Protein AF-A0A3D2Z3F0-F1 (afdb_monomer)

Sequence (134 aa):
MTVDAKFVDDLRELSHEELSERLNSEDTEVRVKAAADIKCMVALLTNLLNSTSAFHKELRRLLIGSKMKSMFDGSTDEREGRNRVNQFLRRRLNSMYPGLSHEERAEIDKMSQVIMEGKGEEEGEDRAKRVYRV

Secondary structure (DSSP, 8-state):
----HHHHHHHHH--HHHHHHHHT-SSHHHHHHHHHHHHHHHHHHHHHH-TTSHHHHHHHHHHHHHHHHHHHHTSSSHHHHHHHHHHHHHHTHHHHSTT--HHHHHHHHHHHHHHHTT-S---SS-TTSS----

Structure (mmCIF, N/CA/C/O backbone):
data_AF-A0A3D2Z3F0-F1
#
_entry.id   AF-A0A3D2Z3F0-F1
#
loop_
_atom_site.group_PDB
_atom_site.id
_atom_site.type_symbol
_atom_site.label_atom_id
_atom_site.label_alt_id
_atom_site.label_comp_id
_atom_site.label_asym_id
_atom_site.label_entity_id
_atom_site.label_seq_id
_atom_site.pdbx_PDB_ins_code
_atom_site.Cartn_x
_atom_site.Cartn_y
_atom_site.Cartn_z
_atom_site.occupancy
_atom_site.B_iso_or_equiv
_atom_site.auth_seq_id
_atom_site.auth_comp_id
_atom_site.auth_asym_id
_atom_site.auth_atom_id
_atom_site.pdbx_PDB_model_num
ATOM 1 N N . MET A 1 1 ? 0.748 -6.103 18.001 1.00 50.47 1 MET A N 1
ATOM 2 C CA . MET A 1 1 ? -0.677 -6.312 17.676 1.00 50.47 1 MET A CA 1
ATOM 3 C C . MET A 1 1 ? -0.818 -7.727 17.173 1.00 50.47 1 MET A C 1
ATOM 5 O O . MET A 1 1 ? -0.260 -8.031 16.129 1.00 50.47 1 MET A O 1
ATOM 9 N N . THR A 1 2 ? -1.506 -8.582 17.913 1.00 62.00 2 THR A N 1
ATOM 10 C CA . THR A 1 2 ? -1.805 -9.948 17.481 1.00 62.00 2 THR A CA 1
ATOM 11 C C . THR A 1 2 ? -3.273 -10.179 17.757 1.00 62.00 2 THR A C 1
ATOM 13 O O . THR A 1 2 ? -3.692 -10.114 18.907 1.00 62.00 2 THR A O 1
ATOM 16 N N . VAL A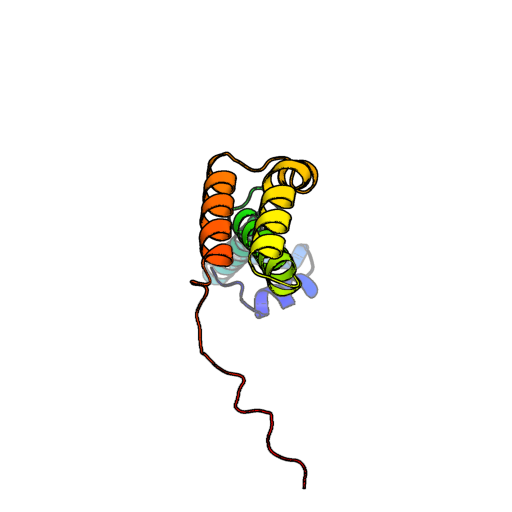 1 3 ? -4.048 -10.369 16.695 1.00 66.00 3 VAL A N 1
ATOM 17 C CA . VAL A 1 3 ? -5.405 -10.893 16.815 1.00 66.00 3 VAL A CA 1
ATOM 18 C C . VAL A 1 3 ? -5.259 -12.398 17.019 1.00 66.00 3 VAL A C 1
ATOM 20 O O . VAL A 1 3 ? -4.625 -13.061 16.198 1.00 66.00 3 VAL A O 1
ATOM 23 N N . ASP A 1 4 ? -5.778 -12.916 18.128 1.00 75.44 4 ASP A N 1
ATOM 24 C CA . ASP A 1 4 ? -5.800 -14.353 18.411 1.00 75.44 4 ASP A CA 1
ATOM 25 C C . ASP A 1 4 ? -6.747 -15.056 17.420 1.00 75.44 4 ASP A C 1
ATOM 27 O O . ASP A 1 4 ? -7.822 -14.536 17.112 1.00 75.44 4 ASP A O 1
ATOM 31 N N . ALA A 1 5 ? -6.368 -16.235 16.916 1.00 77.38 5 ALA A N 1
ATOM 32 C CA . ALA A 1 5 ? -7.214 -17.020 16.013 1.00 77.38 5 ALA A CA 1
ATOM 33 C C . ALA A 1 5 ? -8.577 -17.312 16.657 1.00 77.38 5 ALA A C 1
ATOM 35 O O . ALA A 1 5 ? -9.611 -17.171 16.008 1.00 77.38 5 ALA A O 1
ATOM 36 N N . LYS A 1 6 ? -8.572 -17.571 17.970 1.00 81.56 6 LYS A N 1
ATOM 37 C CA . LYS A 1 6 ? -9.790 -17.798 18.749 1.00 81.56 6 LYS A CA 1
ATOM 38 C C . LYS A 1 6 ? -10.764 -16.619 18.693 1.00 81.56 6 LYS A C 1
ATOM 40 O O . LYS A 1 6 ? -11.968 -16.832 18.649 1.00 81.56 6 LYS A O 1
ATOM 45 N N . PHE A 1 7 ? -10.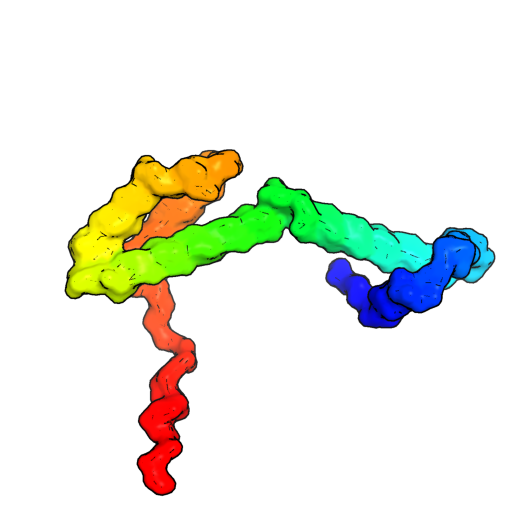264 -15.384 18.661 1.00 80.31 7 PHE A N 1
ATOM 46 C CA . PHE A 1 7 ? -11.128 -14.208 18.573 1.00 80.31 7 PHE A CA 1
ATOM 47 C C . PHE A 1 7 ? -11.807 -14.085 17.200 1.00 80.3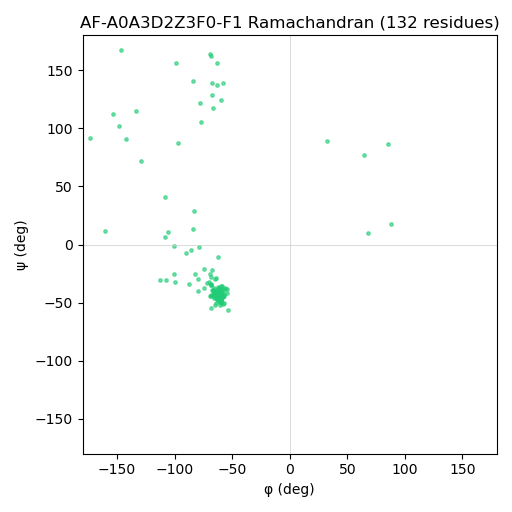1 7 PHE A C 1
ATOM 49 O O . PHE A 1 7 ? -12.930 -13.598 17.096 1.00 80.31 7 PHE A O 1
ATOM 56 N N . VAL A 1 8 ? -11.141 -14.530 16.131 1.00 79.25 8 VAL A N 1
ATOM 57 C CA . VAL A 1 8 ? -11.740 -14.551 14.789 1.00 79.25 8 VAL A CA 1
ATOM 58 C C . VAL A 1 8 ? -12.873 -15.570 14.719 1.00 79.25 8 VAL A C 1
ATOM 60 O O . VAL A 1 8 ? -13.898 -15.288 14.100 1.00 79.25 8 VAL A O 1
ATOM 63 N N . ASP A 1 9 ? -12.702 -16.722 15.363 1.00 85.31 9 ASP A N 1
ATOM 64 C CA . ASP A 1 9 ? -13.747 -17.741 15.462 1.00 85.31 9 ASP A CA 1
ATOM 65 C C . ASP A 1 9 ? -14.908 -17.246 16.335 1.00 85.31 9 ASP A C 1
ATOM 67 O O . ASP A 1 9 ? -16.057 -17.291 15.904 1.00 85.31 9 ASP A O 1
ATOM 71 N N . ASP A 1 10 ? -14.609 -16.619 17.477 1.00 83.38 10 ASP A N 1
ATOM 72 C CA . ASP A 1 10 ? -15.605 -15.956 18.325 1.00 83.38 10 ASP A CA 1
ATOM 73 C C . ASP A 1 10 ? -16.428 -14.914 17.533 1.00 83.38 10 ASP A C 1
ATOM 75 O O . ASP A 1 10 ? -17.643 -14.863 17.666 1.00 83.38 10 ASP A O 1
ATOM 79 N N . LEU A 1 11 ? -15.818 -14.109 16.654 1.00 80.38 11 LEU A N 1
ATOM 80 C CA . LEU A 1 11 ? -16.558 -13.151 15.814 1.00 80.38 11 LEU A CA 1
ATOM 81 C C . LEU A 1 11 ? -17.469 -13.803 14.762 1.00 80.38 11 LEU A C 1
ATOM 83 O O . LEU A 1 11 ? -18.371 -13.140 14.248 1.00 80.38 11 LEU A O 1
ATOM 87 N N . ARG A 1 12 ? -17.208 -15.056 14.380 1.00 83.25 12 ARG A N 1
ATOM 88 C CA . ARG A 1 12 ? -18.036 -15.805 13.421 1.00 83.25 12 ARG A CA 1
ATOM 89 C C . ARG A 1 12 ? -19.176 -16.542 14.103 1.00 83.25 12 ARG A C 1
ATOM 91 O O . ARG A 1 12 ? -20.223 -16.724 13.488 1.00 83.25 12 ARG A O 1
ATOM 98 N N . GLU A 1 13 ? -18.931 -17.007 15.320 1.00 87.38 13 GLU A N 1
ATOM 99 C CA . GLU A 1 13 ? -19.812 -17.923 16.038 1.00 87.38 13 GLU A CA 1
ATOM 100 C C . GLU A 1 13 ? -20.695 -17.209 17.062 1.00 87.38 13 GLU A C 1
ATOM 102 O O . GLU A 1 13 ? -21.827 -17.639 17.275 1.00 87.38 13 GLU A O 1
ATOM 107 N N . LEU A 1 14 ? -20.215 -16.119 17.672 1.00 86.50 14 LEU A N 1
ATOM 108 C CA . LEU A 1 14 ? -20.951 -15.417 18.718 1.00 86.50 14 LEU A CA 1
ATOM 109 C C . LEU A 1 14 ? -21.957 -14.421 18.155 1.00 86.50 14 LEU A C 1
ATOM 111 O O . LEU A 1 14 ? -21.693 -13.652 17.227 1.00 86.50 14 LEU A O 1
ATOM 115 N N . SER A 1 15 ? -23.105 -14.387 18.817 1.00 85.62 15 SER A N 1
ATOM 116 C CA . SER A 1 15 ? -24.105 -13.344 18.666 1.00 85.62 15 SER A CA 1
ATOM 117 C C . SER A 1 15 ? -23.630 -12.006 19.243 1.00 85.62 15 SER A C 1
ATOM 119 O O . SER A 1 15 ? -22.681 -11.903 20.030 1.00 85.62 15 SER A O 1
ATOM 121 N N . HIS A 1 16 ? -24.335 -10.944 18.859 1.00 83.62 16 HIS A N 1
ATOM 122 C CA . HIS A 1 16 ? -24.098 -9.612 19.399 1.00 83.62 16 HIS A CA 1
ATOM 123 C C . HIS A 1 16 ? -24.333 -9.563 20.919 1.00 83.62 16 HIS A C 1
ATOM 125 O O . HIS A 1 16 ? -23.580 -8.890 21.628 1.00 83.62 16 HIS A O 1
ATOM 131 N N . GLU A 1 17 ? -25.339 -10.282 21.429 1.00 87.75 17 GLU A N 1
ATOM 132 C CA . GLU A 1 17 ? -25.618 -10.361 22.864 1.00 87.75 17 GLU A CA 1
ATOM 133 C C . GLU A 1 17 ? -24.454 -10.993 23.643 1.00 87.75 17 GLU A C 1
ATOM 135 O O . GLU A 1 17 ? -24.009 -10.421 24.637 1.00 87.75 17 GLU A O 1
ATOM 140 N N . GLU A 1 18 ? -23.896 -12.104 23.160 1.00 86.62 18 GLU A N 1
ATOM 141 C CA . GLU A 1 18 ? -22.786 -12.810 23.822 1.00 86.62 18 GLU A CA 1
ATOM 142 C C . GLU A 1 18 ? -21.491 -11.983 23.839 1.00 86.62 18 GLU A C 1
ATOM 144 O O . GLU A 1 18 ? -20.756 -11.964 24.831 1.00 86.62 18 GLU A O 1
ATOM 149 N N . LEU A 1 19 ? -21.206 -11.245 22.76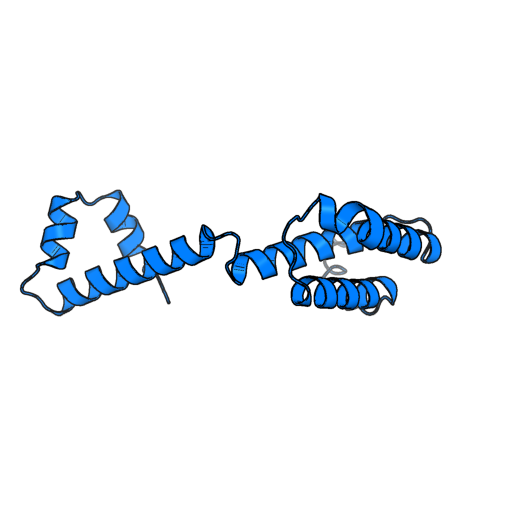2 1.00 84.81 19 LEU A N 1
ATOM 150 C CA . LEU A 1 19 ? -20.078 -10.307 22.730 1.00 84.81 19 LEU A CA 1
ATOM 151 C C . LEU A 1 19 ? -20.285 -9.136 23.698 1.00 84.81 19 LEU A C 1
ATOM 153 O O . LEU A 1 19 ? -19.334 -8.708 24.360 1.00 84.81 19 LEU A O 1
ATOM 157 N N . SER A 1 20 ? -21.517 -8.632 23.804 1.00 87.31 20 SER A N 1
ATOM 158 C CA . SER A 1 20 ? -21.872 -7.581 24.760 1.00 87.31 20 SER A CA 1
ATOM 159 C C . SER A 1 20 ? -21.710 -8.056 26.203 1.00 87.31 20 SER A C 1
ATOM 161 O O . SER A 1 20 ? -21.174 -7.326 27.038 1.00 87.31 20 SER A O 1
ATOM 163 N N . GLU A 1 21 ? -22.090 -9.298 26.494 1.00 91.25 21 GLU A N 1
ATOM 164 C CA . GLU A 1 21 ? -21.916 -9.902 27.812 1.00 91.25 21 GLU A CA 1
ATOM 165 C C . GLU A 1 21 ? -20.433 -10.035 28.179 1.00 91.25 21 GLU A C 1
ATOM 167 O O . GLU A 1 21 ? -20.028 -9.627 29.265 1.00 91.25 21 GLU A O 1
ATOM 172 N N . ARG A 1 22 ? -19.578 -10.488 27.252 1.00 88.25 22 ARG A N 1
ATOM 173 C CA . ARG A 1 22 ? -18.121 -10.546 27.483 1.00 88.25 22 ARG A CA 1
ATOM 174 C C . ARG A 1 22 ? -17.509 -9.165 27.729 1.00 88.25 22 ARG A C 1
ATOM 176 O O . ARG A 1 22 ? -16.642 -9.024 28.589 1.00 88.25 22 ARG A O 1
ATOM 183 N N . LEU A 1 23 ? -17.971 -8.137 27.014 1.00 87.44 23 LEU A N 1
ATOM 184 C CA . LEU A 1 23 ? -17.531 -6.750 27.212 1.00 87.44 23 LEU A CA 1
ATOM 185 C C . LEU A 1 23 ? -17.999 -6.139 28.537 1.00 87.44 23 LEU A C 1
ATOM 187 O O . LEU A 1 23 ? -17.348 -5.226 29.043 1.00 87.44 23 LEU A O 1
ATOM 191 N N . ASN A 1 24 ? -19.101 -6.631 29.095 1.00 91.19 24 ASN A N 1
ATOM 192 C CA . ASN A 1 24 ? -19.645 -6.185 30.376 1.00 91.19 24 ASN A CA 1
ATOM 193 C C . ASN A 1 24 ? -19.413 -7.198 31.506 1.00 91.19 24 ASN A C 1
ATOM 195 O O . ASN A 1 24 ? -19.974 -7.041 32.587 1.00 91.19 24 ASN A O 1
ATOM 199 N N . SER A 1 25 ? -18.582 -8.218 31.273 1.00 92.38 25 SER A N 1
ATOM 200 C CA . SER A 1 25 ? -18.311 -9.267 32.250 1.00 92.38 25 SER A CA 1
ATOM 201 C C . SER A 1 25 ? -17.757 -8.671 33.542 1.00 92.38 25 SER A C 1
ATOM 203 O O . SER A 1 25 ? -16.915 -7.764 33.510 1.00 92.38 25 SER A O 1
ATOM 205 N N . GLU A 1 26 ? -18.205 -9.192 34.685 1.00 92.00 26 GLU A N 1
ATOM 206 C CA . GLU A 1 26 ? -17.630 -8.854 35.991 1.00 92.00 26 GLU A CA 1
ATOM 207 C C . GLU A 1 26 ? -16.172 -9.330 36.090 1.00 92.00 26 GLU A C 1
ATOM 209 O O . GLU A 1 26 ? -15.338 -8.666 36.717 1.00 92.00 26 GLU A O 1
ATOM 214 N N . ASP A 1 27 ? -15.833 -10.412 35.378 1.00 94.50 27 ASP A N 1
ATOM 215 C CA . ASP A 1 27 ? -14.460 -10.875 35.230 1.00 94.50 27 ASP A CA 1
ATOM 216 C C . ASP A 1 27 ? -13.642 -9.862 34.416 1.00 94.50 27 ASP A C 1
ATOM 218 O O . ASP A 1 27 ? -13.897 -9.562 33.244 1.00 94.50 27 ASP A O 1
ATOM 222 N N . THR A 1 28 ? -12.623 -9.317 35.076 1.00 92.62 28 THR A N 1
ATOM 223 C CA . THR A 1 28 ? -11.756 -8.294 34.500 1.00 92.62 28 THR A CA 1
ATOM 224 C C . THR A 1 28 ? -10.894 -8.837 33.370 1.00 92.62 28 THR A C 1
ATOM 226 O O . THR A 1 28 ? -10.674 -8.110 32.403 1.00 92.62 28 THR A O 1
ATOM 229 N N . GLU A 1 29 ? -10.435 -10.087 33.436 1.00 90.44 29 GLU A N 1
ATOM 230 C CA . GLU A 1 29 ? -9.613 -10.661 32.369 1.00 90.44 29 GLU A CA 1
ATOM 231 C C . GLU A 1 29 ? -10.435 -10.877 31.099 1.00 90.44 29 GLU A C 1
ATOM 233 O O . GLU A 1 29 ? -10.006 -10.474 30.014 1.00 90.44 29 GLU A O 1
ATOM 238 N N . VAL A 1 30 ? -11.649 -11.422 31.235 1.00 88.94 30 VAL A N 1
ATOM 239 C CA . VAL A 1 30 ? -12.584 -11.625 30.115 1.00 88.94 30 VAL A CA 1
ATOM 240 C C . VAL A 1 30 ? -12.921 -10.292 29.450 1.00 88.94 30 VAL A C 1
ATOM 242 O O . VAL A 1 30 ? -12.791 -10.150 28.230 1.00 88.94 30 VAL A O 1
ATOM 245 N N . ARG A 1 31 ? -13.271 -9.286 30.257 1.00 92.75 31 ARG A N 1
ATOM 246 C CA . ARG A 1 31 ? -13.611 -7.942 29.784 1.00 92.75 31 ARG A CA 1
ATOM 247 C C . ARG A 1 31 ? -12.448 -7.257 29.067 1.00 92.75 31 ARG A C 1
ATOM 249 O O . ARG A 1 31 ? -12.623 -6.704 27.979 1.00 92.75 31 ARG A O 1
ATOM 256 N N . VAL A 1 32 ? -11.255 -7.274 29.666 1.00 90.25 32 VAL A N 1
ATOM 257 C CA . VAL A 1 32 ? -10.062 -6.632 29.093 1.00 90.25 32 VAL A CA 1
ATOM 258 C C . VAL A 1 32 ? -9.643 -7.326 27.804 1.00 90.25 32 VAL A C 1
ATOM 260 O O . VAL A 1 32 ? -9.339 -6.633 26.831 1.00 90.25 32 VAL A O 1
ATOM 263 N N . LYS A 1 33 ? -9.669 -8.664 27.765 1.00 88.00 33 LYS A N 1
ATOM 264 C CA . LYS A 1 33 ? -9.340 -9.428 26.559 1.00 88.00 33 LYS A CA 1
ATOM 265 C C . LYS A 1 33 ? -10.295 -9.094 25.413 1.00 88.00 33 LYS A C 1
ATOM 267 O O . LYS A 1 33 ? -9.831 -8.668 24.359 1.00 88.00 33 LYS A O 1
ATOM 272 N N . ALA A 1 34 ? -11.608 -9.165 25.643 1.00 87.19 34 ALA A N 1
ATOM 273 C CA . ALA A 1 34 ? -12.609 -8.836 24.625 1.00 87.19 34 ALA A CA 1
ATOM 274 C C . ALA A 1 34 ? -12.436 -7.405 24.077 1.00 87.19 34 ALA A C 1
ATOM 276 O O . ALA A 1 34 ? -12.448 -7.182 22.865 1.00 87.19 34 ALA A O 1
ATOM 277 N N . ALA A 1 35 ? -12.201 -6.426 24.958 1.00 87.12 35 ALA A N 1
ATOM 278 C CA . ALA A 1 35 ? -11.965 -5.044 24.549 1.00 87.12 35 ALA A CA 1
ATOM 279 C C . ALA A 1 35 ? -10.654 -4.867 23.759 1.00 87.12 35 ALA A C 1
ATOM 281 O O . ALA A 1 35 ? -10.605 -4.084 22.805 1.00 87.12 35 ALA A O 1
ATOM 282 N N . ALA A 1 36 ? -9.585 -5.563 24.154 1.00 88.50 36 ALA A N 1
ATOM 283 C CA . ALA A 1 36 ? -8.298 -5.521 23.467 1.00 88.50 36 ALA A CA 1
ATOM 284 C C . ALA A 1 36 ? -8.384 -6.141 22.069 1.00 88.50 36 ALA A C 1
ATOM 286 O O . ALA A 1 36 ? -7.883 -5.547 21.111 1.00 88.50 36 ALA A O 1
ATOM 287 N N . ASP A 1 37 ? -9.060 -7.280 21.941 1.00 87.12 37 ASP A N 1
ATOM 288 C CA . ASP A 1 37 ? -9.216 -7.990 20.677 1.00 87.12 37 ASP A CA 1
ATOM 289 C C . ASP A 1 37 ? -10.037 -7.171 19.666 1.00 87.12 37 ASP A C 1
ATOM 291 O O . ASP A 1 37 ? -9.599 -6.965 18.529 1.00 87.12 37 ASP A O 1
ATOM 295 N N . ILE A 1 38 ? -11.161 -6.579 20.097 1.00 86.31 38 ILE A N 1
ATOM 296 C CA . ILE A 1 38 ? -11.964 -5.669 19.260 1.00 86.31 38 ILE A CA 1
ATOM 297 C C . ILE A 1 38 ? -11.134 -4.462 18.820 1.00 86.31 38 ILE A C 1
ATOM 299 O O . ILE A 1 38 ? -11.121 -4.119 17.637 1.00 86.31 38 ILE A O 1
ATOM 303 N N . LYS A 1 39 ? -10.397 -3.824 19.740 1.00 86.88 39 LYS A N 1
ATOM 304 C CA . LYS A 1 39 ? -9.523 -2.690 19.395 1.00 86.88 39 LYS A CA 1
ATOM 305 C C . LYS A 1 39 ? -8.447 -3.088 18.388 1.00 86.88 39 LYS A C 1
ATOM 307 O O . LYS A 1 39 ? -8.191 -2.333 17.451 1.00 86.88 39 LYS A O 1
ATOM 312 N N . CYS A 1 40 ? -7.836 -4.260 18.552 1.00 87.31 40 CYS A N 1
ATOM 313 C CA . CYS A 1 40 ? -6.845 -4.772 17.610 1.00 87.31 40 CYS A CA 1
ATOM 314 C C . CYS A 1 40 ? -7.458 -5.011 16.227 1.00 87.31 40 CYS A C 1
ATOM 316 O O . CYS A 1 40 ? -6.856 -4.619 15.228 1.00 87.31 40 CYS A O 1
ATOM 318 N N . MET A 1 41 ? -8.661 -5.585 16.158 1.00 86.06 41 MET A N 1
ATOM 319 C CA . MET A 1 41 ? -9.361 -5.812 14.895 1.00 86.06 41 MET A CA 1
ATOM 320 C C . MET A 1 41 ? -9.746 -4.500 14.211 1.00 86.06 41 MET A C 1
ATOM 322 O O . MET A 1 41 ? -9.472 -4.327 13.027 1.00 86.06 41 MET A O 1
ATOM 326 N N . VAL A 1 42 ? -10.301 -3.535 14.947 1.00 86.75 42 VAL A N 1
ATOM 327 C CA . VAL A 1 42 ? -10.620 -2.203 14.409 1.00 86.75 42 VAL A CA 1
ATOM 328 C C . VAL A 1 42 ? -9.362 -1.512 13.889 1.00 86.75 42 VAL A C 1
ATOM 330 O O . VAL A 1 42 ? -9.389 -0.951 12.796 1.00 86.75 42 VAL A O 1
ATOM 333 N N . ALA A 1 43 ? -8.245 -1.573 14.617 1.00 85.31 43 ALA A N 1
ATOM 334 C CA . ALA A 1 43 ? -6.979 -1.000 14.164 1.00 85.31 43 ALA A CA 1
ATOM 335 C C . ALA A 1 43 ? -6.446 -1.697 12.899 1.00 85.31 43 ALA A C 1
ATOM 337 O O . ALA A 1 43 ? -5.968 -1.031 11.979 1.00 85.31 43 ALA A O 1
ATOM 338 N N . LEU A 1 44 ? -6.561 -3.025 12.822 1.00 84.00 44 LEU A N 1
ATOM 339 C CA . LEU A 1 44 ? -6.172 -3.809 11.650 1.00 84.00 44 LEU A CA 1
ATOM 340 C C . LEU A 1 44 ? -7.038 -3.457 10.436 1.00 84.00 44 LEU A C 1
ATOM 342 O O . LEU A 1 44 ? -6.500 -3.111 9.386 1.00 84.00 44 LEU A O 1
ATOM 346 N N . LEU A 1 45 ? -8.362 -3.451 10.595 1.00 84.94 45 LEU A N 1
ATOM 347 C CA . LEU A 1 45 ? -9.306 -3.051 9.554 1.00 84.94 45 LEU A CA 1
ATOM 348 C C . LEU A 1 45 ? -9.090 -1.599 9.133 1.00 84.94 45 LEU A C 1
ATOM 350 O O . LEU A 1 45 ? -9.077 -1.311 7.946 1.00 84.94 45 LEU A O 1
ATOM 354 N N . THR A 1 46 ? -8.840 -0.685 10.068 1.00 84.00 46 THR A N 1
ATOM 355 C CA . THR A 1 46 ? -8.547 0.717 9.741 1.00 84.00 46 THR A CA 1
ATOM 356 C C . THR A 1 46 ? -7.291 0.822 8.881 1.00 84.00 46 THR A C 1
ATOM 358 O O . THR A 1 46 ? -7.296 1.520 7.872 1.00 84.00 46 THR A O 1
ATOM 361 N N . ASN A 1 47 ? -6.228 0.089 9.218 1.00 80.44 47 ASN A N 1
ATOM 362 C CA . ASN A 1 47 ? -5.004 0.079 8.418 1.00 80.44 47 ASN A CA 1
ATOM 363 C C . ASN A 1 47 ? -5.189 -0.588 7.043 1.00 80.44 47 ASN A C 1
ATOM 365 O O . ASN A 1 47 ? -4.570 -0.141 6.073 1.00 80.44 47 ASN A O 1
ATOM 369 N N . LEU A 1 48 ? -6.037 -1.616 6.945 1.00 80.75 48 LEU A N 1
ATOM 370 C CA . LEU A 1 48 ? -6.334 -2.337 5.702 1.00 80.75 48 LEU A CA 1
ATOM 371 C C . LEU A 1 48 ? -7.380 -1.659 4.809 1.00 80.75 48 LEU A C 1
ATOM 373 O O . LEU A 1 48 ? -7.393 -1.904 3.610 1.00 80.75 48 LEU A O 1
ATOM 377 N N . LEU A 1 49 ? -8.272 -0.842 5.355 1.00 81.44 49 LEU A N 1
ATOM 378 C CA . LEU A 1 49 ? -9.334 -0.192 4.583 1.00 81.44 49 LEU A CA 1
ATOM 379 C C . LEU A 1 49 ? -8.996 1.261 4.261 1.00 81.44 49 LEU A C 1
ATOM 381 O O . LEU A 1 49 ? -9.478 1.806 3.270 1.00 81.44 49 LEU A O 1
ATOM 385 N N . ASN A 1 50 ? -8.151 1.904 5.068 1.00 80.50 50 ASN A N 1
ATOM 386 C CA . ASN A 1 50 ? -7.712 3.257 4.780 1.00 80.50 50 ASN A CA 1
ATOM 387 C C . ASN A 1 50 ? -6.650 3.249 3.671 1.00 80.50 50 ASN A C 1
ATOM 389 O O . ASN A 1 50 ? -5.479 2.962 3.911 1.00 80.50 50 ASN A O 1
ATOM 393 N N . SER A 1 51 ? -7.047 3.658 2.464 1.00 71.44 51 SER A N 1
ATOM 394 C CA . SER A 1 51 ? -6.178 3.761 1.282 1.00 71.44 51 SER A CA 1
ATOM 395 C C . SER A 1 51 ? -5.017 4.755 1.428 1.00 71.44 51 SER A C 1
ATOM 397 O O . SER A 1 51 ? -4.139 4.810 0.564 1.00 71.44 51 SER A O 1
ATOM 399 N N . THR A 1 52 ? -5.022 5.571 2.487 1.00 76.19 52 THR A N 1
ATOM 400 C CA . THR A 1 52 ? -3.943 6.509 2.841 1.00 76.19 52 THR A CA 1
ATOM 401 C C . THR A 1 52 ? -3.022 5.990 3.945 1.00 76.19 52 THR A C 1
ATOM 403 O O . THR A 1 52 ? -2.052 6.665 4.296 1.00 76.19 52 THR A O 1
ATOM 406 N N . SER A 1 53 ? -3.292 4.795 4.483 1.00 80.69 53 SER A N 1
ATOM 407 C CA . SER A 1 53 ? -2.456 4.177 5.510 1.00 80.69 53 SER A CA 1
ATOM 408 C C . SER A 1 53 ? -1.050 3.880 4.987 1.00 80.69 53 SER A C 1
ATOM 410 O O . SER A 1 53 ? -0.833 3.699 3.786 1.00 80.69 53 SER A O 1
ATOM 412 N N . ALA A 1 54 ? -0.084 3.787 5.906 1.00 83.19 54 ALA A N 1
ATOM 413 C CA . ALA A 1 54 ? 1.293 3.427 5.569 1.00 83.19 54 ALA A CA 1
ATOM 414 C C . ALA A 1 54 ? 1.364 2.097 4.797 1.00 83.19 54 ALA A C 1
ATOM 416 O O . ALA A 1 54 ? 2.093 1.998 3.817 1.00 83.19 54 ALA A O 1
ATOM 417 N N . PHE A 1 55 ? 0.530 1.115 5.162 1.00 84.00 55 PHE A N 1
ATOM 418 C CA . PHE A 1 55 ? 0.447 -0.165 4.457 1.00 84.00 55 PHE A CA 1
ATOM 419 C C . PHE A 1 55 ? 0.083 -0.002 2.973 1.00 84.00 55 PHE A C 1
ATOM 421 O O . PHE A 1 55 ? 0.725 -0.597 2.111 1.00 84.00 55 PHE A O 1
ATOM 428 N N . HIS A 1 56 ? -0.902 0.841 2.647 1.00 84.75 56 HIS A N 1
ATOM 429 C CA . HIS A 1 56 ? -1.291 1.073 1.252 1.00 84.75 56 HIS A CA 1
ATOM 430 C C . HIS A 1 56 ? -0.223 1.821 0.460 1.00 84.75 56 HIS A C 1
ATOM 432 O O . HIS A 1 56 ? -0.050 1.543 -0.728 1.00 84.75 56 HIS A O 1
ATOM 438 N N . LYS A 1 57 ? 0.500 2.747 1.100 1.00 88.06 57 LYS A N 1
ATOM 439 C CA . LYS A 1 57 ? 1.640 3.437 0.479 1.00 88.06 57 LYS A CA 1
ATOM 440 C C . LYS A 1 57 ? 2.744 2.444 0.117 1.00 88.06 57 LYS A C 1
ATOM 442 O O . LYS A 1 57 ? 3.194 2.420 -1.026 1.00 88.06 57 LYS A O 1
ATOM 447 N N . GLU A 1 58 ? 3.096 1.569 1.055 1.00 88.50 58 GLU A N 1
ATOM 448 C CA . GLU A 1 58 ? 4.079 0.500 0.860 1.00 88.50 58 GLU A CA 1
ATOM 449 C C . GLU A 1 58 ? 3.669 -0.472 -0.251 1.00 88.50 58 GLU A C 1
ATOM 451 O O . GLU A 1 58 ? 4.432 -0.722 -1.186 1.00 88.50 58 GLU A O 1
ATOM 456 N N . LEU A 1 59 ? 2.425 -0.957 -0.216 1.00 88.62 59 LEU A N 1
ATOM 457 C CA . LEU A 1 59 ? 1.889 -1.851 -1.240 1.00 88.62 59 LEU A CA 1
ATOM 458 C C . LEU A 1 59 ? 1.892 -1.191 -2.626 1.00 88.62 59 LEU A C 1
ATOM 460 O O . LEU A 1 59 ? 2.293 -1.803 -3.616 1.00 88.62 59 LEU A O 1
ATOM 464 N N . ARG A 1 60 ? 1.476 0.077 -2.713 1.00 90.94 60 ARG A N 1
ATOM 465 C CA . ARG A 1 60 ? 1.496 0.845 -3.962 1.00 90.94 60 ARG A CA 1
ATOM 466 C C . ARG A 1 60 ? 2.919 0.986 -4.496 1.00 90.94 60 ARG A C 1
ATOM 468 O O . ARG A 1 60 ? 3.135 0.756 -5.685 1.00 90.94 60 ARG A O 1
ATOM 475 N N . ARG A 1 61 ? 3.880 1.325 -3.632 1.00 92.12 61 ARG A N 1
ATOM 476 C CA . ARG A 1 61 ? 5.300 1.440 -3.982 1.00 92.12 61 ARG A CA 1
ATOM 477 C C . ARG A 1 61 ? 5.844 0.119 -4.526 1.00 92.12 61 ARG A C 1
ATOM 479 O O . ARG A 1 61 ? 6.463 0.118 -5.587 1.00 92.12 61 ARG A O 1
ATOM 486 N N . LEU A 1 62 ? 5.529 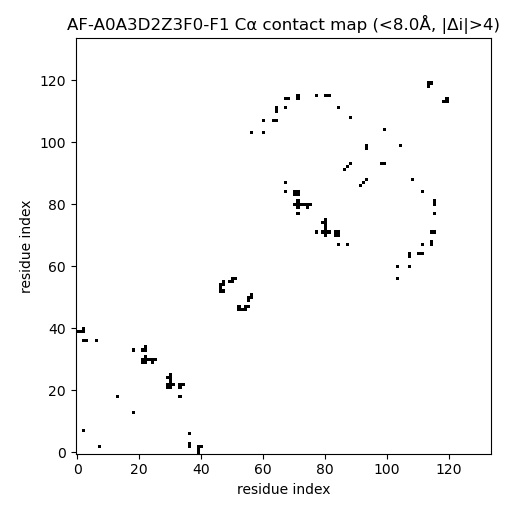-0.999 -3.871 1.00 92.62 62 LEU A N 1
ATOM 487 C CA . LEU A 1 62 ? 5.898 -2.342 -4.324 1.00 92.62 62 LEU A CA 1
ATOM 488 C C . LEU A 1 62 ? 5.321 -2.665 -5.712 1.00 92.62 62 LEU A C 1
ATOM 490 O O . LEU A 1 62 ? 6.053 -3.101 -6.600 1.00 92.62 62 LEU A O 1
ATOM 494 N N . LEU A 1 63 ? 4.026 -2.414 -5.927 1.00 92.75 63 LEU A N 1
ATOM 495 C CA . LEU A 1 63 ? 3.360 -2.665 -7.211 1.00 92.75 63 LEU A CA 1
ATOM 496 C C . LEU A 1 63 ? 3.951 -1.815 -8.344 1.00 92.75 63 LEU A C 1
ATOM 498 O O . LEU A 1 63 ? 4.165 -2.311 -9.452 1.00 92.75 63 LEU A O 1
ATOM 502 N N . ILE A 1 64 ? 4.234 -0.538 -8.073 1.00 95.38 64 ILE A N 1
ATOM 503 C CA . ILE A 1 64 ? 4.873 0.370 -9.032 1.00 95.38 64 ILE A CA 1
ATOM 504 C C . ILE A 1 64 ? 6.293 -0.114 -9.354 1.00 95.38 64 ILE A C 1
ATOM 506 O O . ILE A 1 64 ? 6.647 -0.196 -10.530 1.00 95.38 64 ILE A O 1
ATOM 510 N N . GLY A 1 65 ? 7.075 -0.489 -8.339 1.00 94.81 65 GLY A N 1
ATOM 511 C CA . GLY A 1 65 ? 8.417 -1.051 -8.493 1.00 94.81 65 GLY A CA 1
ATOM 512 C C . GLY A 1 65 ? 8.437 -2.316 -9.345 1.00 94.81 65 GLY A C 1
ATOM 513 O O . GLY A 1 65 ? 9.162 -2.382 -10.336 1.00 94.81 65 GLY A O 1
ATOM 514 N N . SER A 1 66 ? 7.575 -3.284 -9.024 1.00 94.00 66 SER A N 1
ATOM 515 C CA . SER A 1 66 ? 7.419 -4.527 -9.789 1.00 94.00 66 SER A CA 1
ATOM 516 C C . SER A 1 66 ? 7.072 -4.253 -11.256 1.00 94.00 66 SER A C 1
ATOM 518 O O . SER A 1 66 ? 7.665 -4.835 -12.166 1.00 94.00 66 SER A O 1
ATOM 520 N N . LYS A 1 67 ? 6.177 -3.292 -11.507 1.00 94.88 67 LYS A N 1
ATOM 521 C CA . LYS A 1 67 ? 5.817 -2.877 -12.864 1.00 94.88 67 LYS A CA 1
ATOM 522 C C . LYS A 1 67 ? 6.986 -2.241 -13.618 1.00 94.88 67 LYS A C 1
ATOM 524 O O . LYS A 1 67 ? 7.171 -2.547 -14.794 1.00 94.88 67 LYS A O 1
ATOM 529 N N . MET A 1 68 ? 7.763 -1.370 -12.972 1.00 95.44 68 MET A N 1
ATOM 530 C CA . MET A 1 68 ? 8.957 -0.770 -13.580 1.00 95.44 68 MET A CA 1
ATOM 531 C C . MET A 1 68 ? 10.010 -1.830 -13.906 1.00 95.44 68 MET A C 1
ATOM 533 O O . MET A 1 68 ? 10.527 -1.830 -15.020 1.00 95.44 68 MET A O 1
ATOM 537 N N . LYS A 1 69 ? 10.266 -2.761 -12.979 1.00 94.19 69 LYS A N 1
ATOM 538 C CA . LYS A 1 69 ? 11.188 -3.883 -13.187 1.00 94.19 69 LYS A CA 1
ATOM 539 C C . LYS A 1 69 ? 10.747 -4.752 -14.366 1.00 94.19 69 LYS A C 1
ATOM 541 O O . LYS A 1 69 ? 11.518 -4.953 -15.290 1.00 94.19 69 LYS A O 1
ATOM 546 N N . SER A 1 70 ? 9.471 -5.133 -14.422 1.00 94.00 70 SER A N 1
ATOM 547 C CA . SER A 1 70 ? 8.915 -5.884 -15.556 1.00 94.00 70 SER A CA 1
ATOM 548 C C . SER A 1 70 ? 9.046 -5.146 -16.900 1.00 94.00 70 SER A C 1
ATOM 550 O O . SER A 1 70 ? 9.325 -5.779 -17.916 1.00 94.00 70 SER A O 1
ATOM 552 N N . MET A 1 71 ? 8.876 -3.816 -16.932 1.00 93.19 71 MET A N 1
ATOM 553 C CA . MET A 1 71 ? 9.099 -3.023 -18.152 1.00 93.19 71 MET A CA 1
ATOM 554 C C . MET A 1 71 ? 10.567 -3.007 -18.576 1.00 93.19 71 MET A C 1
ATOM 556 O O . MET A 1 71 ? 10.847 -3.050 -19.774 1.00 93.19 71 MET A O 1
ATOM 560 N N . PHE A 1 72 ? 11.480 -2.902 -17.610 1.00 93.31 72 PHE A N 1
ATOM 561 C CA . PHE A 1 72 ? 12.916 -2.890 -17.852 1.00 93.31 72 PHE A CA 1
ATOM 562 C C . PHE A 1 72 ? 13.400 -4.256 -18.355 1.00 93.31 72 PHE A C 1
ATOM 564 O O . PHE A 1 72 ? 13.922 -4.329 -19.463 1.00 93.31 72 PHE A O 1
ATOM 571 N N . ASP A 1 73 ? 13.110 -5.327 -17.613 1.00 91.25 73 ASP A N 1
ATOM 572 C CA . ASP A 1 73 ? 13.515 -6.707 -17.921 1.00 91.25 73 ASP A CA 1
ATOM 573 C C . ASP A 1 73 ? 12.881 -7.231 -19.223 1.00 91.25 73 ASP A C 1
ATOM 575 O O . ASP A 1 73 ? 13.456 -8.061 -19.919 1.00 91.25 73 ASP A O 1
ATOM 579 N N . GLY A 1 74 ? 11.691 -6.736 -19.582 1.00 89.81 74 GLY A N 1
ATOM 580 C CA . GLY A 1 74 ? 10.999 -7.063 -20.835 1.00 89.81 74 GLY A CA 1
ATOM 581 C C . GLY A 1 74 ? 11.437 -6.236 -22.053 1.00 89.81 74 GLY A C 1
ATOM 582 O O . GLY A 1 74 ? 10.708 -6.188 -23.050 1.00 89.81 74 GLY A O 1
ATOM 583 N N . SER A 1 75 ? 12.551 -5.508 -21.967 1.00 90.75 75 SER A N 1
ATOM 584 C CA . SER A 1 75 ? 13.091 -4.695 -23.065 1.00 90.75 75 SER A CA 1
ATOM 585 C C . SER A 1 75 ? 14.220 -5.407 -23.799 1.00 90.75 75 SER A C 1
ATOM 587 O O . SER A 1 75 ? 14.873 -6.285 -23.248 1.00 90.75 75 SER A O 1
ATOM 589 N N . THR A 1 76 ? 14.448 -5.025 -25.057 1.00 87.31 76 THR A N 1
ATOM 590 C CA . THR A 1 76 ? 15.453 -5.677 -25.914 1.00 87.31 76 THR A CA 1
ATOM 591 C C . THR A 1 76 ? 16.875 -5.335 -25.473 1.00 87.31 76 THR A C 1
ATOM 593 O O . THR A 1 76 ? 17.782 -6.155 -25.589 1.00 87.31 76 THR A O 1
ATOM 596 N N . ASP A 1 77 ? 17.062 -4.119 -24.961 1.00 90.31 77 ASP A N 1
ATOM 597 C CA . ASP A 1 77 ? 18.317 -3.628 -24.408 1.00 90.31 77 ASP A CA 1
ATOM 598 C C . ASP A 1 77 ? 18.070 -2.650 -23.243 1.00 90.31 77 ASP A C 1
ATOM 600 O O . ASP A 1 77 ? 16.951 -2.168 -23.018 1.00 90.31 77 ASP A O 1
ATOM 604 N N . GLU A 1 78 ? 19.133 -2.331 -22.496 1.00 88.88 78 GLU A N 1
ATOM 605 C CA . GLU A 1 78 ? 19.058 -1.425 -21.344 1.00 88.88 78 GLU A CA 1
ATOM 606 C C . GLU A 1 78 ? 18.566 -0.023 -21.714 1.00 88.88 78 GLU A C 1
ATOM 608 O O . GLU A 1 78 ? 17.870 0.625 -20.931 1.00 88.88 78 GLU A O 1
ATOM 613 N N . ARG A 1 79 ? 18.925 0.488 -22.897 1.00 91.75 79 ARG A N 1
ATOM 614 C CA . ARG A 1 79 ? 18.555 1.843 -23.318 1.00 91.75 79 ARG A CA 1
ATOM 615 C C . ARG A 1 79 ? 17.051 1.926 -23.549 1.00 91.75 79 ARG A C 1
ATOM 617 O O . ARG A 1 79 ? 16.415 2.888 -23.113 1.00 91.75 79 ARG A O 1
ATOM 624 N N . GLU A 1 80 ? 16.480 0.925 -24.206 1.00 92.06 80 GLU A N 1
ATOM 625 C CA . GLU A 1 80 ? 15.043 0.769 -24.374 1.00 92.06 80 GLU A CA 1
ATOM 626 C C . GLU A 1 80 ? 14.346 0.632 -23.013 1.00 92.06 80 GLU A C 1
ATOM 628 O O . GLU A 1 80 ? 13.384 1.361 -22.751 1.00 92.06 80 GLU A O 1
ATOM 633 N N . GLY A 1 81 ? 14.879 -0.204 -22.115 1.00 92.88 81 GLY A N 1
ATOM 634 C CA . GLY A 1 81 ? 14.353 -0.385 -20.760 1.00 92.88 81 GLY A CA 1
ATOM 635 C C . GLY A 1 81 ? 14.294 0.919 -19.969 1.00 92.88 81 GLY A C 1
ATOM 636 O O . GLY A 1 81 ? 13.230 1.299 -19.464 1.00 92.88 81 GLY A O 1
ATOM 637 N N . ARG A 1 82 ? 15.399 1.676 -19.939 1.00 93.75 82 ARG A N 1
ATOM 638 C CA . ARG A 1 82 ? 15.456 3.003 -19.299 1.00 93.75 82 ARG A CA 1
ATOM 639 C C . ARG A 1 82 ? 14.432 3.957 -19.901 1.00 93.75 82 ARG A C 1
ATOM 641 O O . ARG A 1 82 ? 13.754 4.679 -19.169 1.00 93.75 82 ARG A O 1
ATOM 648 N N . ASN A 1 83 ? 14.285 3.974 -21.224 1.00 94.38 83 ASN A N 1
ATOM 649 C CA . ASN A 1 83 ? 13.324 4.851 -21.895 1.00 94.38 83 ASN A CA 1
ATOM 650 C C . ASN A 1 83 ? 11.875 4.507 -21.531 1.00 94.38 83 ASN A C 1
ATOM 652 O O . ASN A 1 83 ? 11.089 5.415 -21.248 1.00 94.38 83 ASN A O 1
ATOM 656 N N . ARG A 1 84 ? 11.521 3.217 -21.489 1.00 94.25 84 ARG A N 1
ATOM 657 C CA . ARG A 1 84 ? 10.172 2.756 -21.124 1.00 94.25 84 ARG A CA 1
ATOM 658 C C . ARG A 1 84 ? 9.822 3.114 -19.680 1.00 94.25 84 ARG A C 1
ATOM 660 O O . ARG A 1 84 ? 8.751 3.679 -19.442 1.00 94.25 84 ARG A O 1
ATOM 667 N N . VAL A 1 85 ? 10.733 2.869 -18.735 1.00 95.56 85 VAL A N 1
ATOM 668 C CA . VAL A 1 85 ? 10.549 3.241 -17.319 1.00 95.56 85 VAL A CA 1
ATOM 669 C C . VAL A 1 85 ? 10.391 4.758 -17.171 1.00 95.56 85 VAL A C 1
ATOM 671 O O . VAL A 1 85 ? 9.417 5.224 -16.577 1.00 95.56 85 VAL A O 1
ATOM 674 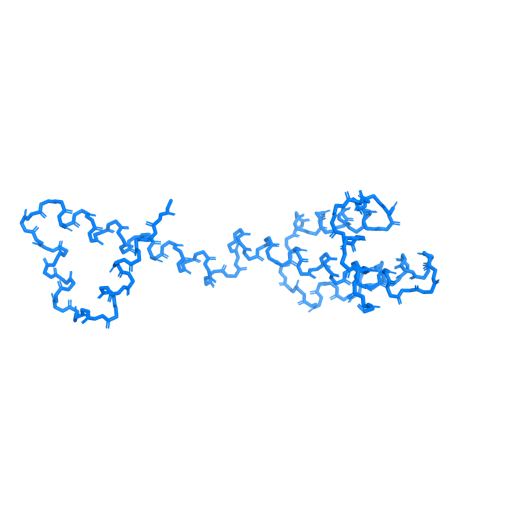N N . ASN A 1 86 ? 11.266 5.554 -17.795 1.00 94.94 86 ASN A N 1
ATOM 675 C CA . ASN A 1 86 ? 11.168 7.017 -17.763 1.00 94.94 86 ASN A CA 1
ATOM 676 C C . ASN A 1 86 ? 9.860 7.541 -18.374 1.00 94.94 86 ASN A C 1
ATOM 678 O O . ASN A 1 86 ? 9.251 8.482 -17.856 1.00 94.94 86 ASN A O 1
ATOM 682 N N . GLN A 1 87 ? 9.393 6.937 -19.469 1.00 95.38 87 GLN A N 1
ATOM 683 C CA . GLN A 1 87 ? 8.122 7.310 -20.083 1.00 95.38 87 GLN A CA 1
ATOM 684 C C . GLN A 1 87 ? 6.940 6.991 -19.158 1.00 95.38 87 GLN A C 1
ATOM 686 O O . GLN A 1 87 ? 6.023 7.809 -19.034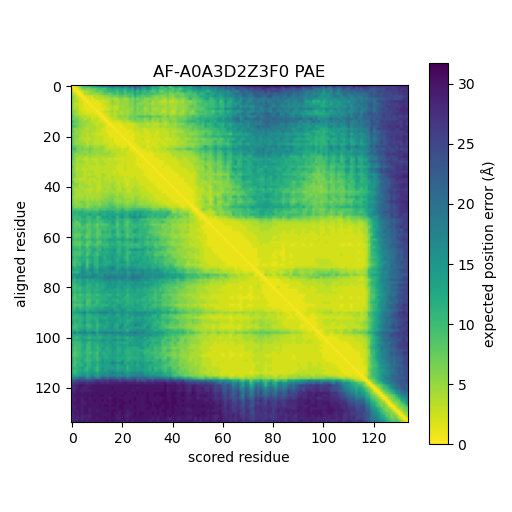 1.00 95.38 87 GLN A O 1
ATOM 691 N N . PHE A 1 88 ? 6.971 5.842 -18.478 1.00 95.88 88 PHE A N 1
ATOM 692 C CA . PHE A 1 88 ? 5.973 5.473 -17.480 1.00 95.88 88 PHE A CA 1
ATOM 693 C C . PHE A 1 88 ? 5.926 6.485 -16.324 1.00 95.88 88 PHE A C 1
ATOM 695 O O . PHE A 1 88 ? 4.851 7.026 -16.044 1.00 95.88 88 PHE A O 1
ATOM 702 N N . LEU A 1 89 ? 7.076 6.819 -15.730 1.00 94.81 89 LEU A N 1
ATOM 703 C CA . LEU A 1 89 ? 7.182 7.787 -14.630 1.00 94.81 89 LEU A CA 1
ATOM 704 C C . LEU A 1 89 ? 6.659 9.181 -15.002 1.00 94.81 89 LEU A C 1
ATOM 706 O O . LEU A 1 89 ? 6.004 9.847 -14.196 1.00 94.81 89 LEU A O 1
ATOM 710 N N . ARG A 1 90 ? 6.940 9.642 -16.225 1.00 93.50 90 ARG A N 1
ATOM 711 C CA . ARG A 1 90 ? 6.552 10.986 -16.681 1.00 93.50 90 ARG A CA 1
ATOM 712 C C . ARG A 1 90 ? 5.091 11.080 -17.103 1.00 93.50 90 ARG A C 1
ATOM 714 O O . ARG A 1 90 ? 4.457 12.093 -16.837 1.00 93.50 90 ARG A O 1
ATOM 721 N N . ARG A 1 91 ? 4.568 10.063 -17.796 1.00 92.81 91 ARG A N 1
ATOM 722 C CA . ARG A 1 91 ? 3.265 10.163 -18.479 1.00 92.81 91 ARG A CA 1
ATOM 723 C C . ARG A 1 91 ? 2.145 9.378 -17.816 1.00 92.81 91 ARG A C 1
ATOM 725 O O . ARG A 1 91 ? 0.990 9.761 -17.950 1.00 92.81 91 ARG A O 1
ATOM 732 N N . ARG A 1 92 ? 2.457 8.262 -17.154 1.00 92.88 92 ARG A N 1
ATOM 733 C CA . ARG A 1 92 ? 1.439 7.300 -16.700 1.00 92.88 92 ARG A CA 1
ATOM 734 C C . ARG A 1 92 ? 1.314 7.230 -15.189 1.00 92.88 92 ARG A C 1
ATOM 736 O O . ARG A 1 92 ? 0.212 6.993 -14.712 1.00 92.88 92 ARG A O 1
ATOM 743 N N . LEU A 1 93 ? 2.395 7.464 -14.448 1.00 93.19 93 LEU A N 1
ATOM 744 C CA . LEU A 1 93 ? 2.423 7.294 -12.995 1.00 93.19 93 LEU A CA 1
ATOM 745 C C . LEU A 1 93 ? 1.306 8.078 -12.284 1.00 93.19 93 LEU A C 1
ATOM 747 O O . LEU A 1 93 ? 0.470 7.471 -11.627 1.00 93.19 93 LEU A O 1
ATOM 751 N N . ASN A 1 94 ? 1.226 9.395 -12.489 1.00 90.31 94 ASN A N 1
ATOM 752 C CA . ASN A 1 94 ? 0.228 10.235 -11.809 1.00 90.31 94 ASN A CA 1
ATOM 753 C C . ASN A 1 94 ? -1.211 9.960 -12.273 1.00 90.31 94 ASN A C 1
ATOM 755 O O . ASN A 1 94 ? -2.149 10.155 -11.510 1.00 90.31 94 ASN A O 1
ATOM 759 N N . SER A 1 95 ? -1.390 9.506 -13.518 1.00 91.00 95 SER A N 1
ATOM 760 C CA . SER A 1 95 ? -2.709 9.129 -14.039 1.00 91.00 95 SER A CA 1
ATOM 761 C C . SER A 1 95 ? -3.186 7.795 -13.460 1.00 91.00 95 SER A C 1
ATOM 763 O O . SER A 1 95 ? -4.371 7.644 -13.188 1.00 91.00 95 SER A O 1
ATOM 765 N N . MET A 1 96 ? -2.276 6.836 -13.267 1.00 90.62 96 MET A N 1
ATOM 766 C CA . MET A 1 96 ? -2.598 5.524 -12.701 1.00 90.62 96 MET A CA 1
ATOM 767 C C . MET A 1 96 ? -2.720 5.545 -11.176 1.00 90.62 96 MET A C 1
ATOM 769 O O . MET A 1 96 ? -3.462 4.745 -10.616 1.00 90.62 96 MET A O 1
ATOM 773 N N . TYR A 1 97 ? -1.987 6.438 -10.516 1.00 89.81 97 TYR A N 1
ATOM 774 C CA . TYR A 1 97 ? -1.940 6.556 -9.064 1.00 89.81 97 TYR A CA 1
ATOM 775 C C . TYR A 1 97 ? -2.194 8.015 -8.665 1.00 89.81 97 TYR A C 1
ATOM 777 O O . TYR A 1 97 ? -1.262 8.727 -8.274 1.00 89.81 97 TYR A O 1
ATOM 785 N N . PRO A 1 98 ? -3.445 8.492 -8.807 1.00 85.00 98 PRO A N 1
ATOM 786 C CA . PRO A 1 98 ? -3.807 9.829 -8.364 1.00 85.00 98 PRO A CA 1
ATOM 787 C C . PRO A 1 98 ? -3.628 9.929 -6.843 1.00 85.00 98 PRO A C 1
ATOM 789 O O . PRO A 1 98 ? -3.983 9.012 -6.104 1.00 85.00 98 PRO A O 1
ATOM 792 N N . GLY A 1 99 ? -3.058 11.038 -6.369 1.00 83.44 99 GLY A N 1
ATOM 793 C CA . GLY A 1 99 ? -2.827 11.260 -4.937 1.00 83.44 99 GLY A CA 1
ATOM 794 C C . GLY A 1 99 ? -1.504 10.716 -4.387 1.00 83.44 99 GLY A C 1
ATOM 795 O O . GLY A 1 99 ? -1.377 10.581 -3.173 1.00 83.44 99 GLY A O 1
ATOM 796 N N . LEU A 1 100 ? -0.517 10.421 -5.243 1.00 88.69 100 LEU A N 1
ATOM 797 C CA . LEU A 1 100 ? 0.867 10.241 -4.793 1.00 88.69 100 LEU A CA 1
ATOM 798 C C . LEU A 1 100 ? 1.372 11.525 -4.127 1.00 88.69 100 LEU A C 1
ATOM 800 O O . LEU A 1 100 ? 1.361 12.598 -4.736 1.00 88.69 100 LEU A O 1
ATOM 804 N N . SER A 1 101 ? 1.836 11.404 -2.888 1.00 88.81 101 SER A N 1
ATOM 805 C CA . SER A 1 101 ? 2.524 12.498 -2.208 1.00 88.81 101 SER A CA 1
ATOM 806 C C . SER A 1 101 ? 3.883 12.795 -2.852 1.00 88.81 101 SER A C 1
ATOM 808 O O . SER A 1 101 ? 4.447 11.985 -3.594 1.00 88.81 101 SER A O 1
ATOM 810 N N . HIS A 1 102 ? 4.430 13.976 -2.559 1.00 89.81 102 HIS A N 1
ATOM 811 C CA . HIS A 1 102 ? 5.756 14.364 -3.041 1.00 89.81 102 HIS A CA 1
ATOM 812 C C . HIS A 1 102 ? 6.857 13.414 -2.540 1.00 89.81 102 HIS A C 1
ATOM 814 O O . HIS A 1 102 ? 7.767 13.069 -3.290 1.00 89.81 102 HIS A O 1
ATOM 820 N N . GLU A 1 103 ? 6.732 12.950 -1.297 1.00 90.25 103 GLU A N 1
ATOM 821 C CA . GLU A 1 103 ? 7.641 11.982 -0.683 1.00 90.25 103 GLU A CA 1
ATOM 822 C C . GLU A 1 103 ? 7.582 10.624 -1.393 1.00 90.25 103 GLU A C 1
ATOM 824 O O . GLU A 1 103 ? 8.609 10.150 -1.875 1.00 90.25 103 GLU A O 1
ATOM 829 N N . GLU A 1 104 ? 6.382 10.054 -1.575 1.00 90.06 104 GLU A N 1
ATOM 830 C CA . GLU A 1 104 ? 6.207 8.795 -2.318 1.00 90.06 104 GLU A CA 1
ATOM 831 C C . GLU A 1 104 ? 6.778 8.901 -3.736 1.00 90.06 104 GLU A C 1
ATOM 833 O O . GLU A 1 104 ? 7.390 7.963 -4.248 1.00 90.06 104 GLU A O 1
ATOM 838 N N . ARG A 1 105 ? 6.605 10.058 -4.386 1.00 92.62 105 ARG A N 1
ATOM 839 C CA . ARG A 1 105 ? 7.160 10.291 -5.718 1.00 92.62 105 ARG A CA 1
ATOM 840 C C . ARG A 1 105 ? 8.687 10.248 -5.712 1.00 92.62 105 ARG A C 1
ATOM 842 O O . ARG A 1 105 ? 9.266 9.582 -6.568 1.00 92.62 105 ARG A O 1
ATOM 849 N N . ALA A 1 106 ? 9.325 10.916 -4.755 1.00 93.00 106 ALA A N 1
ATOM 850 C CA . ALA A 1 106 ? 10.778 10.915 -4.627 1.00 93.00 106 ALA A CA 1
ATOM 851 C C . ALA A 1 106 ? 11.328 9.504 -4.358 1.00 93.00 106 ALA A C 1
ATOM 853 O O . ALA A 1 106 ? 12.363 9.127 -4.907 1.00 93.00 106 ALA A O 1
ATOM 854 N N . GLU A 1 107 ? 10.634 8.702 -3.550 1.00 93.25 107 GLU A N 1
ATOM 855 C CA . GLU A 1 107 ? 11.003 7.304 -3.307 1.00 93.25 107 GLU A CA 1
ATOM 856 C C . GLU A 1 107 ? 10.867 6.429 -4.558 1.00 93.25 107 GLU A C 1
ATOM 858 O O . GLU A 1 107 ? 11.761 5.635 -4.852 1.00 93.25 107 GLU A O 1
ATOM 863 N N . ILE A 1 108 ? 9.785 6.593 -5.325 1.00 95.31 108 ILE A N 1
ATOM 864 C CA . ILE A 1 108 ? 9.582 5.885 -6.598 1.00 95.31 108 ILE A CA 1
ATOM 865 C C . ILE A 1 108 ? 10.676 6.260 -7.604 1.00 95.31 108 ILE A C 1
ATOM 867 O O . ILE A 1 108 ? 11.210 5.383 -8.286 1.00 95.31 108 ILE A O 1
ATOM 871 N N . ASP A 1 109 ? 11.046 7.540 -7.681 1.00 93.50 109 ASP A N 1
ATOM 872 C CA . ASP A 1 109 ? 12.107 8.000 -8.576 1.00 93.50 109 ASP A CA 1
ATOM 873 C C . ASP A 1 109 ? 13.469 7.395 -8.165 1.00 93.50 109 ASP A C 1
ATOM 875 O O . ASP A 1 109 ? 14.177 6.867 -9.026 1.00 93.50 109 ASP A O 1
ATOM 879 N N . LYS A 1 110 ? 13.800 7.342 -6.864 1.00 94.00 110 LYS A N 1
ATOM 880 C CA . LYS A 1 110 ? 14.997 6.633 -6.355 1.00 94.00 110 LYS A CA 1
ATOM 881 C C . LYS A 1 110 ? 14.975 5.142 -6.697 1.00 94.00 110 LYS A C 1
ATOM 883 O O . LYS A 1 110 ? 15.959 4.606 -7.196 1.00 94.00 110 LYS A O 1
ATOM 888 N N . MET A 1 111 ? 13.845 4.473 -6.475 1.00 93.31 111 MET A N 1
ATOM 889 C CA . MET A 1 111 ? 13.672 3.057 -6.807 1.00 93.31 111 MET A CA 1
ATOM 890 C C . MET A 1 111 ? 13.885 2.796 -8.301 1.00 93.31 111 MET A C 1
ATOM 892 O O . MET A 1 111 ? 14.509 1.806 -8.678 1.00 93.31 111 MET A O 1
ATOM 896 N N . SER A 1 112 ? 13.404 3.693 -9.163 1.00 92.75 112 SER A N 1
ATOM 897 C CA . SER A 1 112 ? 13.598 3.565 -10.606 1.00 92.75 112 SER A CA 1
ATOM 898 C C . SER A 1 112 ? 15.074 3.618 -11.005 1.00 92.75 112 SER A C 1
ATOM 900 O O . SER A 1 112 ? 15.484 2.872 -11.892 1.00 92.75 112 SER A O 1
ATOM 902 N N . GLN A 1 113 ? 15.880 4.446 -10.330 1.00 93.31 113 GLN A N 1
ATOM 903 C CA . GLN A 1 113 ? 17.322 4.514 -10.560 1.00 93.31 113 GLN A CA 1
ATOM 904 C C . GLN A 1 113 ? 17.989 3.191 -10.191 1.00 93.31 113 GLN A C 1
ATOM 906 O O . GLN A 1 113 ? 18.731 2.651 -11.003 1.00 93.31 113 GLN A O 1
ATOM 911 N N . VAL A 1 114 ? 17.642 2.609 -9.038 1.00 92.62 114 VAL A N 1
ATOM 912 C CA . VAL A 1 114 ? 18.162 1.296 -8.613 1.00 92.62 114 VAL A CA 1
ATOM 913 C C . VAL A 1 114 ? 17.847 0.203 -9.640 1.00 92.62 114 VAL A C 1
ATOM 915 O O . VAL A 1 114 ? 18.738 -0.559 -10.011 1.00 92.62 114 VAL A O 1
ATOM 918 N N . ILE A 1 115 ? 16.609 0.162 -10.147 1.00 90.62 115 ILE A N 1
ATOM 919 C CA . ILE A 1 115 ? 16.188 -0.797 -11.183 1.00 90.62 115 ILE A CA 1
ATOM 920 C C . ILE A 1 115 ? 16.990 -0.590 -12.479 1.00 90.62 115 ILE A C 1
ATOM 922 O O . ILE A 1 115 ? 17.496 -1.548 -13.052 1.00 90.62 115 ILE A O 1
ATOM 926 N N . MET A 1 116 ? 17.132 0.657 -12.939 1.00 88.25 116 MET A N 1
ATOM 927 C CA . MET A 1 116 ? 17.800 0.995 -14.205 1.00 88.25 116 MET A CA 1
ATOM 928 C C . MET A 1 116 ? 19.334 0.888 -14.171 1.00 88.25 116 MET A C 1
ATOM 930 O O . MET A 1 116 ? 19.963 0.813 -15.233 1.00 88.25 116 MET A O 1
ATOM 934 N N . GLU A 1 117 ? 19.929 0.941 -12.979 1.00 85.50 117 GLU A N 1
ATOM 935 C CA . GLU A 1 117 ? 21.364 0.755 -12.734 1.00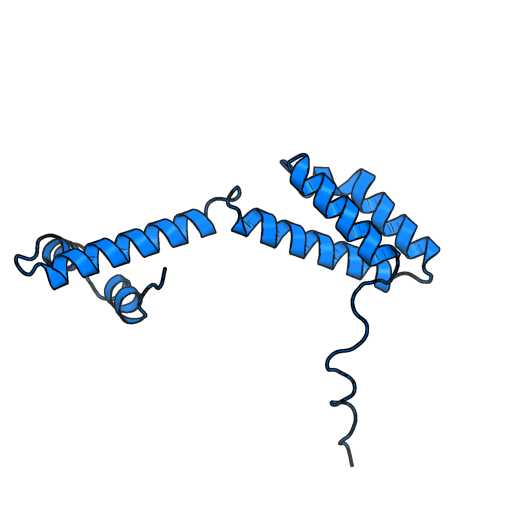 85.50 117 GLU A CA 1
ATOM 936 C C . GLU A 1 117 ? 21.751 -0.722 -12.569 1.00 85.50 117 GLU A C 1
ATOM 938 O O . GLU A 1 117 ? 22.934 -1.014 -12.418 1.00 85.50 117 GLU A O 1
ATOM 943 N N . GLY A 1 118 ? 20.786 -1.652 -12.566 1.00 66.19 118 GLY A N 1
ATOM 944 C CA . GLY A 1 118 ? 21.059 -3.075 -12.341 1.00 66.19 118 GLY A CA 1
ATOM 945 C C . GLY A 1 118 ? 21.528 -3.396 -10.916 1.00 66.19 118 GLY A C 1
ATOM 946 O O . GLY A 1 118 ? 21.921 -4.520 -10.638 1.00 66.19 118 GLY A O 1
ATOM 947 N N . LYS A 1 119 ? 21.447 -2.442 -9.978 1.00 50.19 119 LYS A N 1
ATOM 948 C CA . LYS A 1 119 ? 21.798 -2.630 -8.557 1.00 50.19 119 LYS A CA 1
ATOM 949 C C . LYS A 1 119 ? 20.657 -3.255 -7.747 1.00 50.19 119 LYS A C 1
ATOM 951 O O . LYS A 1 119 ? 20.509 -2.985 -6.558 1.00 50.19 119 LYS A O 1
ATOM 956 N N . GLY A 1 120 ? 19.818 -4.052 -8.398 1.00 43.94 120 GLY A N 1
ATOM 957 C CA . GLY A 1 120 ? 18.820 -4.877 -7.736 1.00 43.94 120 GLY A CA 1
ATOM 958 C C . GLY A 1 120 ? 19.380 -6.279 -7.575 1.00 43.94 120 GLY A C 1
ATOM 959 O O . GLY A 1 120 ? 19.164 -7.081 -8.471 1.00 43.94 120 GLY A O 1
ATOM 960 N N . GLU A 1 121 ? 20.100 -6.511 -6.474 1.00 43.81 121 GLU A N 1
ATOM 961 C CA . GLU A 1 121 ? 20.408 -7.829 -5.893 1.00 43.81 121 GLU A CA 1
ATOM 962 C C . GLU A 1 121 ? 20.558 -8.968 -6.915 1.00 43.81 121 GLU A C 1
ATOM 964 O O . GLU A 1 121 ? 19.612 -9.693 -7.232 1.00 43.81 121 GLU A O 1
ATOM 969 N N . GLU A 1 122 ? 21.781 -9.155 -7.405 1.00 45.28 122 GLU A N 1
ATOM 970 C CA . GLU A 1 122 ? 22.184 -10.466 -7.891 1.00 45.28 122 GLU A CA 1
ATOM 971 C C . GLU A 1 122 ? 22.258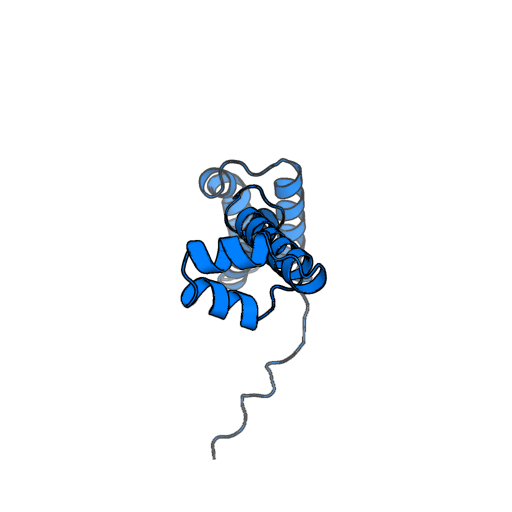 -11.448 -6.705 1.00 45.28 122 GLU A C 1
ATOM 973 O O . GLU A 1 122 ? 22.924 -11.192 -5.705 1.00 45.28 122 GLU A O 1
ATOM 978 N N . GLU A 1 123 ? 21.585 -12.587 -6.897 1.00 47.03 123 GLU A N 1
ATOM 979 C CA . GLU A 1 123 ? 21.879 -13.910 -6.327 1.00 47.03 123 GLU A CA 1
ATOM 980 C C . GLU A 1 123 ? 21.347 -14.271 -4.926 1.00 47.03 123 GLU A C 1
ATOM 982 O O . GLU A 1 123 ? 22.055 -14.289 -3.924 1.00 47.03 123 GLU A O 1
ATOM 987 N N . GLY A 1 124 ? 20.112 -14.783 -4.906 1.00 42.88 124 GLY A N 1
ATOM 988 C CA . GLY A 1 124 ? 19.634 -15.705 -3.876 1.00 42.88 124 GLY A CA 1
ATOM 989 C C . GLY A 1 124 ? 18.514 -16.593 -4.420 1.00 42.88 124 GLY A C 1
ATOM 990 O O . GLY A 1 124 ? 17.441 -16.098 -4.725 1.00 42.88 124 GLY A O 1
ATOM 991 N N . GLU A 1 125 ? 18.777 -17.896 -4.550 1.00 37.62 125 GLU A N 1
ATOM 992 C CA . GLU A 1 125 ? 17.784 -18.962 -4.795 1.00 37.62 125 GLU A CA 1
ATOM 993 C C . GLU A 1 125 ? 16.992 -18.954 -6.121 1.00 37.62 125 GLU A C 1
ATOM 995 O O . GLU A 1 125 ? 15.794 -18.718 -6.121 1.00 37.62 125 GLU A O 1
ATOM 1000 N N . ASP A 1 126 ? 17.590 -19.375 -7.247 1.00 42.34 126 ASP A N 1
ATOM 1001 C CA . ASP A 1 126 ? 16.803 -20.204 -8.200 1.00 42.34 126 ASP A CA 1
ATOM 1002 C C . ASP A 1 126 ? 17.596 -21.048 -9.221 1.00 42.34 126 ASP A C 1
ATOM 1004 O O . ASP A 1 126 ? 17.025 -21.668 -10.122 1.00 42.34 126 ASP A O 1
ATOM 1008 N N . ARG A 1 127 ? 18.922 -21.194 -9.070 1.00 43.56 127 ARG A N 1
ATOM 1009 C CA . ARG A 1 127 ? 19.687 -22.187 -9.860 1.00 43.56 127 ARG A CA 1
ATOM 1010 C C . ARG A 1 127 ? 19.569 -23.628 -9.339 1.00 43.56 127 ARG A C 1
ATOM 1012 O O . ARG A 1 127 ? 20.086 -24.538 -9.978 1.00 43.56 127 ARG A O 1
ATOM 1019 N N . ALA A 1 128 ? 18.857 -23.867 -8.235 1.00 42.22 128 ALA A N 1
ATOM 1020 C CA . ALA A 1 128 ? 18.780 -25.186 -7.596 1.00 42.22 128 ALA A CA 1
ATOM 1021 C C . ALA A 1 128 ? 17.634 -26.098 -8.090 1.00 42.22 128 ALA A C 1
ATOM 1023 O O . ALA A 1 128 ? 17.597 -27.265 -7.715 1.00 42.22 128 ALA A O 1
ATOM 1024 N N . LYS A 1 129 ? 16.705 -25.627 -8.939 1.00 44.56 129 LYS A N 1
ATOM 1025 C CA . LYS A 1 129 ? 15.528 -26.430 -9.353 1.00 44.56 129 LYS A CA 1
ATOM 1026 C C . LYS A 1 129 ? 15.543 -26.948 -10.795 1.00 44.56 129 LYS A C 1
ATOM 1028 O O . LYS A 1 129 ? 14.573 -27.560 -11.230 1.00 44.56 129 LYS A O 1
ATOM 1033 N N . ARG A 1 130 ? 16.636 -26.766 -11.546 1.00 46.34 130 ARG A N 1
ATOM 1034 C CA . ARG A 1 130 ? 16.775 -27.299 -12.919 1.00 46.34 130 ARG A CA 1
ATOM 1035 C C . ARG A 1 130 ? 17.747 -28.470 -13.044 1.00 46.34 130 ARG A C 1
ATOM 1037 O O . ARG A 1 130 ? 18.460 -28.546 -14.029 1.00 46.34 130 ARG A O 1
ATOM 1044 N N . VAL A 1 131 ? 17.755 -29.413 -12.109 1.00 48.53 131 VAL A N 1
ATOM 1045 C CA . VAL A 1 131 ? 18.248 -30.767 -12.405 1.00 48.53 131 VAL A CA 1
ATOM 1046 C C . VAL A 1 131 ? 17.466 -31.747 -11.544 1.00 48.53 131 VAL A C 1
ATOM 1048 O O . VAL A 1 131 ? 17.714 -31.816 -10.356 1.00 48.53 131 VAL A O 1
ATOM 1051 N N . TYR A 1 132 ? 16.481 -32.427 -12.130 1.00 42.69 132 TYR A N 1
ATOM 1052 C CA . TYR A 1 132 ? 16.239 -33.871 -11.995 1.00 42.69 132 TYR A CA 1
ATOM 1053 C C . TYR A 1 132 ? 15.114 -34.230 -12.967 1.00 42.69 132 TYR A C 1
ATOM 1055 O O . TYR A 1 132 ? 13.926 -34.137 -12.668 1.00 42.69 132 TYR A O 1
ATOM 1063 N N . ARG A 1 133 ? 15.518 -34.609 -14.179 1.00 43.75 133 ARG A N 1
ATOM 1064 C CA . ARG A 1 133 ? 14.713 -35.454 -15.054 1.00 43.75 133 ARG A CA 1
ATOM 1065 C C . ARG A 1 133 ? 15.661 -36.398 -15.781 1.00 43.75 133 ARG A C 1
ATOM 1067 O O . ARG A 1 133 ? 16.194 -36.034 -16.824 1.00 43.75 133 ARG A O 1
ATOM 1074 N N . VAL A 1 134 ? 15.877 -37.564 -15.179 1.00 45.56 134 VAL A N 1
ATOM 1075 C CA . VAL A 1 134 ? 16.169 -38.832 -15.857 1.00 45.56 134 VAL A CA 1
ATOM 1076 C C . VAL A 1 134 ? 15.423 -39.903 -15.081 1.00 45.56 134 VAL A C 1
ATOM 1078 O O . VAL A 1 134 ? 15.607 -39.927 -13.845 1.00 45.56 134 VAL A O 1
#

Radius of gyration: 23.57 Å; Cα contacts (8 Å, |Δi|>4): 74; chains: 1; bounding box: 48×53×62 Å

Mean predicted aligned error: 11.18 Å

Nearest PDB structures (foldseek):
  8wub-assembly1_A  TM=3.320E-01  e=2.184E+00  Homo sapiens
  6cfk-assembly2_2t  TM=3.412E-01  e=8.994E+00  Thermus thermophilus HB8

Solvent-accessible surface area (backbone atoms only — not comparable to full-atom values): 7964 Å² total; per-residue (Å²): 140,80,78,55,70,66,56,59,51,46,68,74,72,51,52,72,66,58,53,50,46,38,58,66,38,88,52,62,66,56,17,50,48,48,51,50,47,52,51,45,48,52,53,50,48,48,45,73,66,35,77,84,27,71,61,39,51,52,51,50,52,49,55,52,48,53,51,40,45,52,48,32,74,72,33,96,44,71,68,55,9,48,50,52,38,52,48,38,64,75,69,42,42,61,76,76,43,72,83,67,49,74,66,59,48,53,52,51,54,53,52,49,48,38,57,68,68,65,70,61,76,86,86,81,90,74,87,81,78,82,77,87,90,130

pLDDT: mean 82.69, std 15.63, range [37.62, 95.88]

Foldseek 3Di:
DDQDPVVVVCVVPDDPVVLVCQCVPPDPVSNVVSVVNVVVVVVVCCQVVPCPHPVVLVVLLVVLLVVLLCQCVVDPDLVSSLVRSVCCLPPPPCVVDPPQDPVSNVVSVVSNCCSSVVVPDDDDDDPPPPDDDD